Protein AF-A0A061N6I1-F1 (afdb_monomer_lite)

Sequence (68 aa):
MHFDYWKMRRYVVPALFVCFGLLILVLIPGVGLIRGGAQSWIGVGAFSIQPSEFMKLAMIGFFGPLAF

Structure (mmCIF, N/CA/C/O backbone):
data_AF-A0A061N6I1-F1
#
_entry.id   AF-A0A061N6I1-F1
#
loop_
_atom_site.group_PDB
_atom_site.id
_atom_site.type_symbol
_atom_site.label_atom_id
_atom_site.label_alt_id
_atom_site.label_comp_id
_atom_site.label_asym_id
_atom_site.label_entity_id
_atom_site.label_seq_id
_atom_site.pdbx_PDB_ins_code
_atom_site.Cartn_x
_atom_site.Cartn_y
_atom_site.Cartn_z
_atom_site.occupancy
_atom_site.B_iso_or_equiv
_atom_site.auth_seq_id
_atom_site.auth_comp_id
_atom_site.auth_asym_id
_atom_site.auth_atom_id
_atom_site.pdbx_PDB_model_num
ATOM 1 N N . MET A 1 1 ? 9.140 -18.176 -19.028 1.00 44.38 1 MET A N 1
ATOM 2 C CA . MET A 1 1 ? 8.308 -16.960 -19.158 1.00 44.38 1 MET A CA 1
ATOM 3 C C . MET A 1 1 ? 9.253 -15.774 -19.305 1.00 44.38 1 MET A C 1
ATOM 5 O O . MET A 1 1 ? 9.961 -15.480 -18.354 1.00 44.38 1 MET A O 1
ATOM 9 N N . HIS A 1 2 ? 9.348 -15.161 -20.489 1.00 54.19 2 HIS A N 1
ATOM 10 C CA . HIS A 1 2 ? 10.163 -13.956 -20.695 1.00 54.19 2 HIS A CA 1
ATOM 11 C C . HIS A 1 2 ? 9.372 -12.746 -20.181 1.00 54.19 2 HIS A C 1
ATOM 13 O O . HIS A 1 2 ? 8.555 -12.180 -20.901 1.00 54.19 2 HIS A O 1
ATOM 19 N N . PHE A 1 3 ? 9.532 -12.410 -18.900 1.00 59.91 3 PHE A N 1
ATOM 20 C CA . PHE A 1 3 ? 8.975 -11.174 -18.356 1.00 59.91 3 PHE A CA 1
ATOM 21 C C . PHE A 1 3 ? 9.851 -10.009 -18.816 1.00 59.91 3 PHE A C 1
ATOM 23 O O . PHE A 1 3 ? 10.922 -9.770 -18.263 1.00 59.91 3 PHE A O 1
ATOM 30 N N . ASP A 1 4 ? 9.399 -9.297 -19.849 1.00 68.75 4 ASP A N 1
ATOM 31 C CA . ASP A 1 4 ? 10.048 -8.077 -20.329 1.00 68.75 4 ASP A CA 1
ATOM 32 C C . ASP A 1 4 ? 10.018 -6.998 -19.236 1.00 68.75 4 ASP A C 1
ATOM 34 O O . ASP A 1 4 ? 9.039 -6.260 -19.071 1.00 68.75 4 ASP A O 1
ATOM 38 N N . TYR A 1 5 ? 11.120 -6.883 -18.501 1.00 65.44 5 TYR A N 1
ATOM 39 C CA . TYR A 1 5 ? 11.295 -5.949 -17.387 1.00 65.44 5 TYR A CA 1
ATOM 40 C C . TYR A 1 5 ? 11.004 -4.490 -17.790 1.00 65.44 5 TYR A C 1
ATOM 42 O O . TYR A 1 5 ? 10.339 -3.735 -17.077 1.00 65.44 5 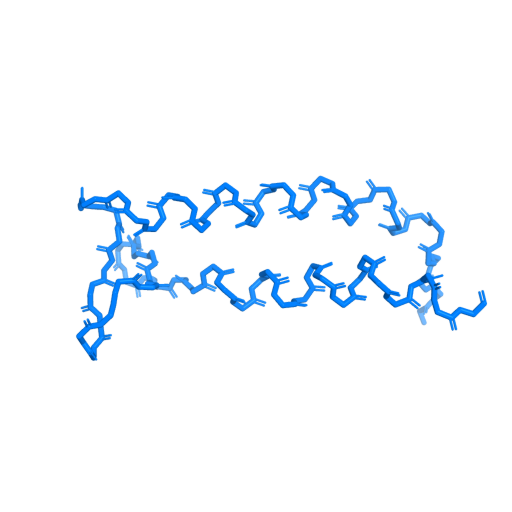TYR A O 1
ATOM 50 N N . TRP A 1 6 ? 11.405 -4.124 -19.009 1.00 66.31 6 TRP A N 1
ATOM 51 C CA . TRP A 1 6 ? 11.190 -2.805 -19.607 1.00 66.31 6 TRP A CA 1
ATOM 52 C C . TRP A 1 6 ? 9.713 -2.462 -19.807 1.00 66.31 6 TRP A C 1
ATOM 54 O O . TRP A 1 6 ? 9.296 -1.328 -19.568 1.00 66.31 6 TRP A O 1
ATOM 64 N N . LYS A 1 7 ? 8.894 -3.449 -20.190 1.00 70.25 7 LYS A N 1
ATOM 65 C CA . LYS A 1 7 ? 7.445 -3.269 -20.346 1.00 70.25 7 LYS A CA 1
ATOM 66 C C . LYS A 1 7 ? 6.760 -3.183 -18.980 1.00 70.25 7 LYS A C 1
ATOM 68 O O . LYS A 1 7 ? 5.771 -2.469 -18.845 1.00 70.25 7 LYS A O 1
ATOM 73 N N . MET A 1 8 ? 7.309 -3.849 -17.964 1.00 68.56 8 MET A N 1
ATOM 74 C CA . MET A 1 8 ? 6.790 -3.842 -16.594 1.00 68.56 8 MET A CA 1
ATOM 75 C C . MET A 1 8 ? 7.037 -2.502 -15.881 1.00 68.56 8 MET A C 1
ATOM 77 O O . MET A 1 8 ? 6.154 -2.017 -15.173 1.00 68.56 8 MET A O 1
ATOM 81 N N . ARG A 1 9 ? 8.167 -1.833 -16.154 1.00 73.06 9 ARG A N 1
ATOM 82 C CA . ARG A 1 9 ? 8.530 -0.527 -15.564 1.00 73.06 9 ARG A CA 1
ATOM 83 C C . ARG A 1 9 ? 7.466 0.560 -15.769 1.00 73.06 9 ARG A C 1
ATOM 85 O O . ARG A 1 9 ? 7.249 1.381 -14.881 1.00 73.06 9 ARG A O 1
ATOM 92 N N . ARG A 1 10 ? 6.743 0.527 -16.896 1.00 79.56 10 ARG A N 1
ATOM 93 C CA . ARG A 1 10 ? 5.648 1.473 -17.179 1.00 79.56 10 ARG A CA 1
ATOM 94 C C . ARG A 1 10 ? 4.440 1.296 -16.248 1.00 79.56 10 ARG A C 1
ATOM 96 O O . ARG A 1 10 ? 3.681 2.237 -16.057 1.00 79.56 10 ARG A O 1
ATOM 103 N N . TYR A 1 11 ? 4.250 0.094 -15.702 1.00 83.50 11 TYR A N 1
ATOM 104 C CA . TYR A 1 11 ? 3.145 -0.241 -14.800 1.00 83.50 11 TYR A CA 1
ATOM 105 C C . TYR A 1 11 ? 3.529 -0.096 -13.327 1.00 83.50 11 TYR A C 1
ATOM 107 O O . T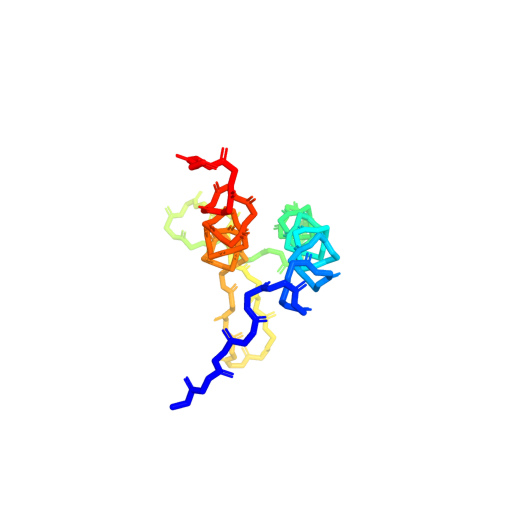YR A 1 11 ? 2.663 0.137 -12.490 1.00 83.50 11 TYR A O 1
ATOM 115 N N . VAL A 1 12 ? 4.822 -0.183 -13.010 1.00 84.94 12 VAL A N 1
ATOM 116 C CA . VAL A 1 12 ? 5.329 -0.031 -11.641 1.00 84.94 12 VAL A CA 1
ATOM 117 C C . VAL A 1 12 ? 5.036 1.363 -11.080 1.00 84.94 12 VAL A C 1
ATOM 119 O O . VAL A 1 12 ? 4.584 1.477 -9.946 1.00 84.94 12 VAL A O 1
ATOM 122 N N . VAL A 1 13 ? 5.240 2.422 -11.872 1.00 85.56 13 VAL A N 1
ATOM 123 C CA . VAL A 1 13 ? 4.986 3.808 -11.437 1.00 85.56 13 VAL A CA 1
ATOM 124 C C . VAL A 1 13 ? 3.513 4.040 -11.059 1.00 85.56 13 VAL A C 1
ATOM 126 O O . VAL A 1 13 ? 3.264 4.454 -9.928 1.00 85.56 13 VAL A O 1
ATOM 129 N N . PRO A 1 14 ? 2.513 3.746 -11.917 1.00 89.56 14 PRO A N 1
ATOM 130 C CA . PRO A 1 14 ? 1.112 3.885 -11.522 1.00 89.56 14 PRO A CA 1
ATOM 131 C C . PRO A 1 14 ? 0.724 2.934 -10.382 1.00 89.56 14 PRO A C 1
ATOM 133 O O . PRO A 1 14 ? -0.037 3.337 -9.505 1.00 89.56 14 PRO A O 1
ATOM 136 N N . ALA A 1 15 ? 1.274 1.714 -10.325 1.00 89.88 15 ALA A N 1
ATOM 137 C CA . ALA A 1 15 ? 1.030 0.798 -9.208 1.00 89.88 15 ALA A CA 1
ATOM 138 C C . ALA A 1 15 ? 1.513 1.371 -7.863 1.00 89.88 15 ALA A C 1
ATOM 140 O O . ALA A 1 15 ? 0.818 1.232 -6.857 1.00 89.88 15 ALA A O 1
ATOM 141 N N . LEU A 1 16 ? 2.656 2.064 -7.848 1.00 90.00 16 LEU A N 1
ATOM 142 C CA . LEU A 1 16 ? 3.159 2.786 -6.679 1.00 90.00 16 LEU A CA 1
ATOM 143 C C . LEU A 1 16 ? 2.170 3.852 -6.203 1.00 90.00 16 LEU A C 1
ATOM 145 O O . LEU A 1 16 ? 1.826 3.869 -5.023 1.00 90.00 16 LEU A O 1
ATOM 149 N N . PHE A 1 17 ? 1.672 4.698 -7.111 1.00 93.19 17 PHE A N 1
ATOM 150 C CA . PHE A 1 17 ? 0.685 5.729 -6.769 1.00 93.19 17 PHE A CA 1
ATOM 151 C C . PHE A 1 17 ? -0.615 5.132 -6.229 1.00 93.19 17 PHE A C 1
ATOM 153 O O . PHE A 1 17 ? -1.153 5.636 -5.244 1.00 93.19 17 PHE A O 1
ATOM 160 N N . VAL A 1 18 ? -1.092 4.031 -6.815 1.00 93.50 18 VAL A N 1
ATOM 161 C CA . VAL A 1 18 ? -2.271 3.312 -6.312 1.00 93.50 18 VAL A CA 1
ATOM 162 C C . VAL A 1 18 ? -2.020 2.771 -4.903 1.00 93.50 18 VAL A C 1
ATOM 164 O O . VAL A 1 18 ? -2.844 2.983 -4.016 1.00 93.50 18 VAL A O 1
ATOM 167 N N . CYS A 1 19 ? -0.871 2.132 -4.656 1.00 91.88 19 CYS A N 1
ATOM 168 C CA . CYS A 1 19 ? -0.518 1.628 -3.325 1.00 91.88 19 CYS A CA 1
ATOM 169 C C . CYS A 1 19 ? -0.408 2.761 -2.299 1.00 91.88 19 CYS A C 1
ATOM 171 O O . CYS A 1 19 ? -0.859 2.615 -1.164 1.00 91.88 19 CYS A O 1
ATOM 173 N N . PHE A 1 20 ? 0.146 3.905 -2.701 1.00 92.88 20 PHE A N 1
ATOM 174 C CA . PHE A 1 20 ? 0.237 5.093 -1.857 1.00 92.88 20 PHE A CA 1
ATOM 175 C C . PHE A 1 20 ? -1.153 5.646 -1.518 1.00 92.88 20 PHE A C 1
ATOM 177 O O . PHE A 1 20 ? -1.438 5.938 -0.359 1.00 92.88 20 PHE A O 1
ATOM 184 N N . GLY A 1 21 ? -2.051 5.707 -2.504 1.00 93.62 21 GLY A N 1
ATOM 185 C CA . GLY A 1 21 ? -3.450 6.072 -2.295 1.00 93.62 21 GLY A CA 1
ATOM 186 C C . GLY A 1 21 ? -4.165 5.125 -1.329 1.00 93.62 21 GLY A C 1
ATOM 187 O O . GLY A 1 21 ? -4.864 5.586 -0.431 1.00 93.62 21 GLY A O 1
ATOM 188 N N . LEU A 1 22 ? -3.936 3.813 -1.442 1.00 90.19 22 LEU A N 1
ATOM 189 C CA . LEU A 1 22 ? -4.503 2.822 -0.519 1.00 90.19 22 LEU A CA 1
ATOM 190 C C . LEU A 1 22 ? -3.968 2.973 0.914 1.00 90.19 22 LEU A C 1
ATOM 192 O O . LEU A 1 22 ? -4.718 2.774 1.867 1.00 90.19 22 LEU A O 1
ATOM 196 N N . LEU A 1 23 ? -2.699 3.353 1.087 1.00 91.19 23 LEU A N 1
ATOM 197 C CA . LEU A 1 23 ? -2.142 3.666 2.408 1.00 91.19 23 LEU A CA 1
ATOM 198 C C . LEU A 1 23 ? -2.766 4.921 3.017 1.00 91.19 23 LEU A C 1
ATOM 200 O O . LEU A 1 23 ? -2.988 4.963 4.219 1.00 91.19 23 LEU A O 1
ATOM 204 N N . ILE A 1 24 ? -3.082 5.936 2.216 1.00 92.00 24 ILE A N 1
ATOM 205 C CA . ILE A 1 24 ? -3.812 7.106 2.720 1.00 92.00 24 ILE A CA 1
ATOM 206 C C . ILE A 1 24 ? -5.246 6.703 3.078 1.00 92.00 24 ILE A C 1
ATOM 208 O O . ILE A 1 24 ? -5.754 7.066 4.137 1.00 92.00 24 ILE A O 1
ATOM 212 N N . LEU A 1 25 ? -5.882 5.898 2.227 1.00 90.31 25 LEU A N 1
ATOM 213 C CA . LEU A 1 25 ? -7.246 5.419 2.421 1.00 90.31 25 LEU A CA 1
ATOM 214 C C . LEU A 1 25 ? -7.394 4.603 3.712 1.00 90.31 25 LEU A C 1
ATOM 216 O O . LEU A 1 25 ? -8.387 4.767 4.417 1.00 90.31 25 LEU A O 1
ATOM 220 N N . VAL A 1 26 ? -6.404 3.773 4.066 1.00 91.62 26 VAL A N 1
ATOM 221 C CA . VAL A 1 26 ? -6.464 2.996 5.313 1.00 91.62 26 VAL A CA 1
ATOM 222 C C . VAL A 1 26 ? -6.416 3.875 6.555 1.00 91.62 26 VAL A C 1
ATOM 224 O O . VAL A 1 26 ? -6.853 3.410 7.596 1.00 91.62 26 VAL A O 1
ATOM 227 N N . LEU A 1 27 ? -5.938 5.122 6.481 1.00 89.38 27 LEU A N 1
ATOM 228 C CA . LEU A 1 27 ? -5.923 6.055 7.615 1.00 89.38 27 LEU A CA 1
ATOM 229 C C . LEU A 1 27 ? -7.279 6.734 7.844 1.00 89.38 27 LEU A C 1
ATOM 231 O O . LEU A 1 27 ? -7.504 7.292 8.918 1.00 89.38 27 LEU A O 1
ATOM 235 N N . ILE A 1 28 ? -8.199 6.667 6.877 1.00 89.56 28 ILE A N 1
ATOM 236 C CA . ILE A 1 28 ? -9.530 7.254 7.025 1.00 89.56 28 ILE A CA 1
ATOM 237 C C . ILE A 1 28 ? -10.327 6.433 8.056 1.00 89.56 28 ILE A C 1
ATOM 239 O O . ILE A 1 28 ? -10.534 5.227 7.853 1.00 89.56 28 ILE A O 1
ATOM 243 N N . PRO A 1 29 ? -10.786 7.055 9.162 1.00 82.19 29 PRO A N 1
ATOM 244 C CA . PRO A 1 29 ? -11.593 6.369 10.163 1.00 82.19 29 PRO A CA 1
ATOM 245 C C . PRO A 1 29 ? -12.901 5.890 9.522 1.00 82.19 29 PRO A C 1
ATOM 247 O O . PRO A 1 29 ? -13.593 6.654 8.855 1.00 82.19 29 PRO A O 1
ATOM 250 N N . GLY A 1 30 ? -13.214 4.606 9.691 1.00 82.56 30 GLY A N 1
ATOM 251 C CA . GLY A 1 30 ? -14.356 3.945 9.046 1.00 82.56 30 G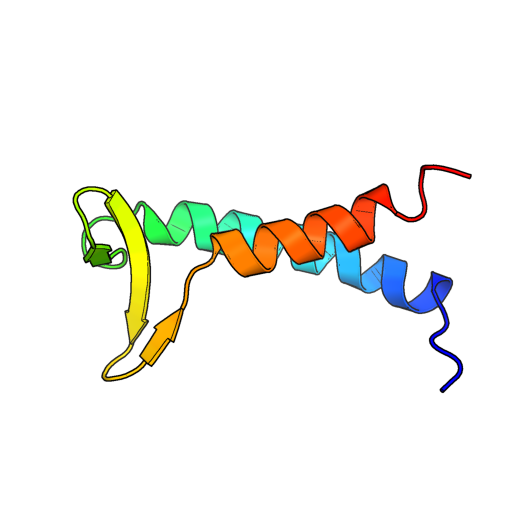LY A CA 1
ATOM 252 C C . GLY A 1 30 ? -14.002 3.126 7.799 1.00 82.56 30 GLY A C 1
ATOM 253 O O . GLY A 1 30 ? -14.767 2.235 7.444 1.00 82.56 30 GLY A O 1
ATOM 254 N N . VAL A 1 31 ? -12.837 3.355 7.180 1.00 85.75 31 VAL A N 1
ATOM 255 C CA . VAL A 1 31 ? -12.303 2.494 6.103 1.00 85.75 31 VAL A CA 1
ATOM 256 C C . VAL A 1 31 ? -11.231 1.548 6.642 1.00 85.75 31 VAL A C 1
ATOM 258 O O . VAL A 1 31 ? -11.221 0.355 6.328 1.00 85.75 31 VAL A O 1
ATOM 261 N N . GLY A 1 32 ? -10.331 2.076 7.473 1.00 86.06 32 GLY A N 1
ATOM 262 C CA . GLY A 1 32 ? -9.299 1.288 8.134 1.00 86.06 32 GLY A CA 1
ATOM 263 C C . GLY A 1 32 ? -9.836 0.484 9.314 1.00 86.06 32 GLY A C 1
ATOM 264 O O . GLY A 1 32 ? -10.475 1.020 10.217 1.00 86.06 32 GLY A O 1
ATOM 265 N N . LEU A 1 33 ? -9.514 -0.804 9.337 1.00 85.88 33 LEU A N 1
ATOM 266 C CA . LEU A 1 33 ? -9.719 -1.697 10.465 1.00 85.88 33 LEU A CA 1
ATOM 267 C C . LEU A 1 33 ? -8.500 -1.663 11.392 1.00 85.88 33 LEU A C 1
ATOM 269 O O . LEU A 1 33 ? -7.350 -1.808 10.959 1.00 85.88 33 LEU A O 1
ATOM 273 N N . ILE A 1 34 ? -8.772 -1.519 12.688 1.00 85.00 34 ILE A N 1
ATOM 274 C CA . ILE A 1 34 ? -7.764 -1.580 13.746 1.00 85.00 34 ILE A CA 1
ATOM 275 C C . ILE A 1 34 ? -7.575 -3.045 14.140 1.00 85.00 34 ILE A C 1
ATOM 277 O O . ILE A 1 34 ? -8.500 -3.694 14.629 1.00 85.00 34 ILE A O 1
ATOM 281 N N . ARG A 1 35 ? -6.366 -3.574 13.943 1.00 81.44 35 ARG A N 1
ATOM 282 C CA . ARG A 1 35 ? -5.995 -4.945 14.324 1.00 81.44 35 ARG A CA 1
ATOM 283 C C . ARG A 1 35 ? -4.701 -4.891 15.127 1.00 81.44 35 ARG A C 1
ATOM 285 O O . ARG A 1 35 ? -3.725 -4.304 14.672 1.00 81.44 35 ARG A O 1
ATOM 292 N N . GLY A 1 36 ? -4.698 -5.455 16.336 1.00 82.31 36 GLY A N 1
ATOM 293 C CA . GLY A 1 36 ? -3.522 -5.409 17.217 1.00 82.31 36 GLY A CA 1
ATOM 294 C C . GLY A 1 36 ? -3.115 -3.992 17.649 1.00 82.31 36 GLY A C 1
ATOM 295 O O . GLY A 1 36 ? -1.938 -3.741 17.869 1.00 82.31 36 GLY A O 1
ATOM 296 N N . GLY A 1 37 ? -4.070 -3.056 17.721 1.00 85.31 37 GLY A N 1
ATOM 297 C CA . GLY A 1 37 ? -3.825 -1.663 18.121 1.00 85.31 37 GLY A CA 1
ATOM 298 C C . GLY A 1 37 ? -3.360 -0.725 17.000 1.00 85.31 37 GLY A C 1
ATOM 299 O O . GLY A 1 37 ? -3.222 0.468 17.246 1.00 85.31 37 GLY A O 1
ATOM 300 N N . ALA A 1 38 ? -3.168 -1.222 15.772 1.00 84.81 38 ALA A N 1
ATOM 301 C CA . ALA A 1 38 ? -2.770 -0.412 14.619 1.00 84.81 38 ALA A CA 1
ATOM 302 C C . ALA A 1 38 ? -3.811 -0.461 13.487 1.00 84.81 38 ALA A C 1
ATOM 304 O O . ALA A 1 38 ? -4.354 -1.521 13.163 1.00 84.81 38 ALA A O 1
ATOM 305 N N . GLN A 1 39 ? -4.055 0.685 12.844 1.00 87.00 39 GLN A N 1
ATOM 306 C CA . GLN A 1 39 ? -4.953 0.820 11.693 1.00 87.00 39 GLN A CA 1
ATOM 307 C C . GLN A 1 39 ? -4.168 0.605 10.394 1.00 87.00 39 GLN A C 1
ATOM 309 O O . GLN A 1 39 ? -3.553 1.522 9.859 1.00 87.00 39 GLN A O 1
ATOM 314 N N . SER A 1 40 ? -4.133 -0.639 9.917 1.00 88.88 40 SER A N 1
ATOM 315 C CA . SER A 1 40 ? -3.334 -1.022 8.737 1.00 88.88 40 SER A CA 1
ATOM 316 C C . SER A 1 40 ? -4.057 -1.940 7.754 1.00 88.88 40 SER A C 1
ATOM 318 O O . SER A 1 40 ? -3.498 -2.276 6.710 1.00 88.88 40 SER A O 1
ATOM 320 N N . TRP A 1 41 ? -5.296 -2.328 8.056 1.00 89.62 41 TRP A N 1
ATOM 321 C CA . TRP A 1 41 ? -6.080 -3.258 7.249 1.00 89.62 41 TRP A CA 1
ATOM 322 C C . TRP A 1 41 ? -7.276 -2.544 6.629 1.00 89.62 41 TRP A C 1
ATOM 324 O O . TRP A 1 41 ? -7.960 -1.800 7.318 1.00 89.62 41 TRP A O 1
ATOM 334 N N . ILE A 1 42 ? -7.563 -2.792 5.355 1.00 89.62 42 ILE A N 1
ATOM 335 C CA . ILE A 1 42 ? -8.822 -2.390 4.717 1.00 89.62 42 ILE A CA 1
ATOM 336 C C . ILE A 1 42 ? -9.702 -3.636 4.637 1.00 89.62 42 ILE A C 1
ATOM 338 O O . IL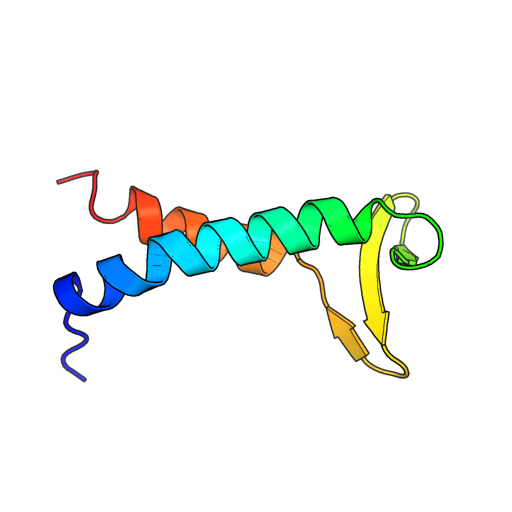E A 1 42 ? -9.289 -4.645 4.064 1.00 89.62 42 ILE A O 1
ATOM 342 N N . GLY A 1 43 ? -10.893 -3.587 5.230 1.00 85.75 43 GLY A N 1
ATOM 343 C CA . GLY A 1 43 ? -11.848 -4.695 5.205 1.00 85.75 43 GLY A CA 1
ATOM 344 C C . GLY A 1 43 ? -13.037 -4.419 4.299 1.00 85.75 43 GLY A C 1
ATOM 345 O O . GLY A 1 43 ? -13.654 -3.364 4.405 1.00 85.75 43 GLY A O 1
ATOM 346 N N . VAL A 1 44 ? -13.389 -5.384 3.451 1.00 81.06 44 VAL A N 1
ATOM 347 C CA . VAL A 1 44 ? -14.634 -5.384 2.673 1.00 81.06 44 VAL A CA 1
ATOM 348 C C . VAL A 1 44 ? -15.319 -6.735 2.884 1.00 81.06 44 VAL A C 1
ATOM 350 O O . VAL A 1 44 ? -14.906 -7.758 2.335 1.00 81.06 44 VAL A O 1
ATOM 353 N N . GLY A 1 45 ? -16.358 -6.753 3.724 1.00 80.56 45 GLY A N 1
ATOM 354 C CA . GLY A 1 45 ? -17.057 -7.983 4.108 1.00 80.56 45 GLY A CA 1
ATOM 355 C C . GLY A 1 45 ? -16.138 -8.967 4.843 1.00 80.56 45 GLY A C 1
ATOM 356 O O . GLY A 1 45 ? -15.544 -8.621 5.860 1.00 80.56 45 GLY A O 1
ATOM 357 N N . ALA A 1 46 ? -16.021 -10.193 4.324 1.00 83.69 46 ALA A N 1
ATOM 358 C CA . ALA A 1 46 ? -15.158 -11.239 4.886 1.00 83.69 46 ALA A CA 1
ATOM 359 C C . ALA A 1 46 ? -13.679 -11.125 4.463 1.00 83.69 46 ALA A C 1
ATOM 361 O O . ALA A 1 46 ? -12.831 -11.839 4.999 1.00 83.69 46 ALA A O 1
ATOM 362 N N . PHE A 1 47 ? -13.354 -10.248 3.507 1.00 83.94 47 PHE A N 1
ATOM 363 C CA . PHE A 1 47 ? -11.990 -10.071 3.018 1.00 83.94 47 PHE A CA 1
ATOM 364 C C . PHE A 1 47 ? -11.317 -8.885 3.702 1.00 83.94 47 PHE A C 1
ATOM 366 O O . PHE A 1 47 ? -11.906 -7.816 3.855 1.00 83.94 47 PHE A O 1
ATOM 373 N N . SER A 1 48 ? -10.052 -9.063 4.075 1.00 86.69 48 SER A N 1
ATOM 374 C CA . SER A 1 48 ? 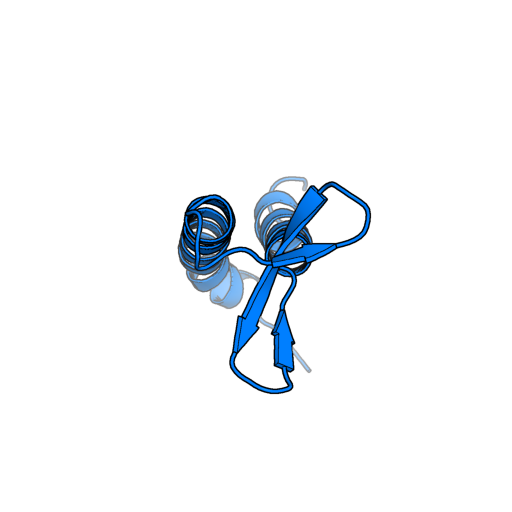-9.205 -7.993 4.595 1.00 86.69 48 SER A CA 1
ATOM 375 C C . SER A 1 48 ? -7.909 -7.937 3.803 1.00 86.69 48 SER A C 1
ATOM 377 O O . SER A 1 48 ? -7.220 -8.949 3.683 1.00 86.69 48 SER A O 1
ATOM 379 N N . ILE A 1 49 ? -7.579 -6.761 3.285 1.00 89.25 49 ILE A N 1
ATOM 380 C CA . ILE A 1 49 ? -6.382 -6.500 2.488 1.00 89.25 49 ILE A CA 1
ATOM 381 C C . ILE A 1 49 ? -5.466 -5.586 3.299 1.00 89.25 49 ILE A C 1
ATOM 383 O O . ILE A 1 49 ? -5.938 -4.642 3.933 1.00 89.25 49 ILE A O 1
ATOM 387 N N . GLN A 1 50 ? -4.160 -5.849 3.270 1.00 92.06 50 GLN A N 1
ATOM 388 C CA . GLN A 1 50 ? -3.158 -5.010 3.918 1.00 92.06 50 GLN A CA 1
ATOM 389 C C . GLN A 1 50 ? -2.380 -4.201 2.861 1.00 92.06 50 GLN A C 1
ATOM 391 O O . GLN A 1 50 ? -1.486 -4.742 2.206 1.00 92.06 50 GLN A O 1
ATOM 396 N N . PRO A 1 51 ? -2.674 -2.897 2.675 1.00 90.62 51 PRO A N 1
ATOM 397 C CA . PRO A 1 51 ? -2.047 -2.088 1.625 1.00 90.62 51 PRO A CA 1
ATOM 398 C C . PRO A 1 51 ? -0.515 -2.013 1.707 1.00 90.62 51 PRO A C 1
ATOM 400 O O . PRO A 1 51 ? 0.157 -1.883 0.684 1.00 90.62 51 PRO A O 1
ATOM 403 N N . SER A 1 52 ? 0.059 -2.128 2.910 1.00 91.50 52 SER A N 1
ATOM 404 C CA . SER A 1 52 ? 1.513 -2.074 3.114 1.00 91.50 52 SER A CA 1
ATOM 405 C C . SER A 1 52 ? 2.265 -3.259 2.500 1.00 91.50 52 SER A C 1
ATOM 407 O O . SER A 1 52 ? 3.447 -3.129 2.176 1.00 91.50 52 SER A O 1
ATOM 409 N 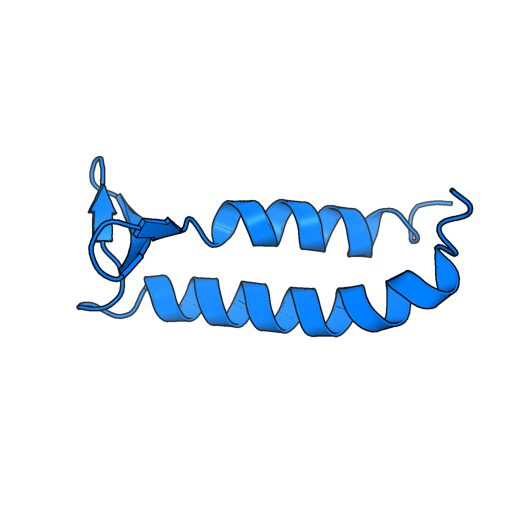N . GLU A 1 53 ? 1.606 -4.400 2.284 1.00 91.38 53 GLU A N 1
ATOM 410 C CA . GLU A 1 53 ? 2.210 -5.533 1.578 1.00 91.38 53 GLU A CA 1
ATOM 411 C C . GLU A 1 53 ? 2.389 -5.231 0.088 1.00 91.38 53 GLU A C 1
ATOM 413 O O . GLU A 1 53 ? 3.477 -5.430 -0.456 1.00 91.38 53 GLU A O 1
ATOM 418 N N . PHE A 1 54 ? 1.366 -4.651 -0.545 1.00 91.38 54 PHE A N 1
ATOM 419 C CA . PHE A 1 54 ? 1.420 -4.227 -1.947 1.00 91.38 54 PHE A CA 1
ATOM 420 C C . PHE A 1 54 ? 2.443 -3.112 -2.161 1.00 91.38 54 PHE A C 1
ATOM 422 O O . PHE A 1 54 ? 3.196 -3.152 -3.134 1.00 91.38 54 PHE A O 1
ATOM 429 N N . MET A 1 55 ? 2.540 -2.167 -1.218 1.00 92.12 55 MET A N 1
ATOM 430 C CA . MET A 1 55 ? 3.559 -1.116 -1.261 1.00 92.12 55 MET A CA 1
ATOM 431 C C . MET A 1 55 ? 4.982 -1.694 -1.275 1.00 92.12 55 MET A C 1
ATOM 433 O O . MET A 1 55 ? 5.791 -1.276 -2.101 1.00 92.12 55 MET A O 1
ATOM 437 N N . LYS A 1 56 ? 5.296 -2.686 -0.427 1.00 88.88 56 LYS A N 1
ATOM 438 C CA . LYS A 1 56 ? 6.626 -3.331 -0.429 1.00 88.88 56 LYS A CA 1
ATOM 439 C C . LYS A 1 56 ? 6.975 -3.911 -1.802 1.00 88.88 56 LYS A C 1
ATOM 441 O O . LYS A 1 56 ? 8.076 -3.686 -2.299 1.00 88.88 56 LYS A O 1
ATOM 446 N N . LEU A 1 57 ? 6.036 -4.618 -2.432 1.00 88.19 57 LEU A N 1
ATOM 447 C CA . LEU A 1 57 ? 6.240 -5.199 -3.764 1.00 88.19 57 LEU A CA 1
ATOM 448 C C . LEU A 1 57 ? 6.413 -4.118 -4.841 1.00 88.19 57 LEU A C 1
ATOM 450 O O . LEU A 1 57 ? 7.309 -4.224 -5.681 1.00 88.19 57 LEU A O 1
ATOM 454 N N . ALA A 1 58 ? 5.603 -3.058 -4.791 1.00 87.75 58 ALA A N 1
ATOM 455 C CA . ALA A 1 58 ? 5.703 -1.930 -5.712 1.00 87.75 58 ALA A CA 1
ATOM 456 C C . ALA A 1 58 ? 7.056 -1.204 -5.581 1.00 87.75 58 ALA A C 1
ATOM 458 O O . ALA A 1 58 ? 7.672 -0.865 -6.592 1.00 87.75 58 ALA A O 1
ATOM 459 N N . MET A 1 59 ? 7.564 -1.037 -4.355 1.00 87.50 59 MET A N 1
ATOM 460 C CA . MET A 1 59 ? 8.889 -0.464 -4.100 1.00 87.50 59 MET A CA 1
ATOM 461 C C . MET A 1 59 ? 10.015 -1.336 -4.661 1.00 87.50 59 MET A C 1
ATOM 463 O O . MET A 1 59 ? 10.911 -0.809 -5.318 1.00 87.50 59 MET A O 1
ATOM 467 N N . ILE A 1 60 ? 9.958 -2.659 -4.470 1.00 87.31 60 ILE A N 1
ATOM 468 C CA . ILE A 1 60 ? 10.949 -3.586 -5.044 1.00 87.31 60 ILE A CA 1
ATOM 469 C C . ILE A 1 60 ? 10.955 -3.484 -6.575 1.00 87.31 60 ILE A C 1
ATOM 471 O O . ILE A 1 60 ? 12.020 -3.390 -7.179 1.00 87.31 60 ILE A O 1
ATOM 475 N N . GLY A 1 61 ? 9.780 -3.439 -7.210 1.00 84.38 61 GLY A N 1
ATOM 476 C CA . GLY A 1 61 ? 9.676 -3.272 -8.662 1.00 84.38 61 GLY A CA 1
ATOM 477 C C . GLY A 1 61 ? 10.185 -1.919 -9.174 1.00 84.38 61 GLY A C 1
ATOM 478 O O . GLY A 1 61 ? 10.619 -1.827 -10.321 1.00 84.38 61 GLY A O 1
ATOM 479 N N . PHE A 1 62 ? 10.137 -0.869 -8.348 1.00 84.31 62 PHE A N 1
ATOM 480 C CA . PHE A 1 62 ? 10.572 0.483 -8.717 1.00 84.31 62 PHE A CA 1
ATOM 481 C C . PHE A 1 62 ? 12.074 0.698 -8.546 1.00 84.31 62 PHE A C 1
ATOM 483 O O . PHE A 1 62 ? 12.705 1.280 -9.429 1.00 84.31 62 PHE A O 1
ATOM 490 N N . PHE A 1 63 ? 12.644 0.208 -7.442 1.00 79.50 63 PHE A N 1
ATOM 491 C CA . PHE A 1 63 ? 14.069 0.346 -7.131 1.00 79.50 63 PHE A CA 1
ATOM 492 C C . PHE A 1 63 ? 14.935 -0.778 -7.707 1.00 79.50 63 PHE A C 1
ATOM 494 O O . PHE A 1 63 ? 16.095 -0.534 -8.022 1.00 79.50 63 PHE A O 1
ATOM 501 N N . GLY A 1 64 ? 14.388 -1.981 -7.909 1.00 73.81 64 GLY A N 1
ATOM 502 C CA . GLY A 1 64 ? 15.101 -3.117 -8.508 1.00 73.81 64 GLY A CA 1
ATOM 503 C C . GLY A 1 64 ? 15.774 -2.834 -9.866 1.00 73.81 64 GLY A C 1
ATOM 504 O O . GLY A 1 64 ? 16.908 -3.265 -10.053 1.00 73.81 64 GLY A O 1
ATOM 505 N N . PRO A 1 65 ? 15.156 -2.073 -10.794 1.00 65.19 65 PRO A N 1
ATOM 506 C CA . PRO A 1 65 ? 15.789 -1.649 -12.045 1.00 65.19 65 PRO A CA 1
ATOM 507 C C . PRO A 1 65 ? 16.853 -0.555 -11.901 1.00 65.19 65 PRO A C 1
ATOM 509 O O . PRO A 1 65 ? 17.560 -0.295 -12.865 1.00 65.19 65 PRO A O 1
ATOM 512 N N . LEU A 1 66 ? 16.892 0.170 -10.778 1.00 55.75 66 LEU A N 1
ATOM 513 C CA . LEU A 1 66 ? 17.702 1.385 -10.620 1.00 55.75 66 LEU A CA 1
ATOM 514 C C . LEU A 1 66 ? 19.114 1.097 -10.074 1.00 55.75 66 LEU A C 1
ATOM 516 O O . LEU A 1 66 ? 19.910 2.022 -9.952 1.00 55.75 66 LEU A O 1
ATOM 520 N N . ALA A 1 67 ? 19.398 -0.156 -9.704 1.00 51.03 67 ALA A N 1
ATOM 521 C CA . ALA A 1 67 ? 20.596 -0.562 -8.968 1.00 51.03 67 ALA A CA 1
ATOM 522 C C . ALA A 1 67 ? 21.699 -1.221 -9.825 1.00 51.03 67 ALA A C 1
ATOM 524 O O . ALA A 1 67 ? 22.627 -1.791 -9.253 1.00 51.03 67 ALA A O 1
ATOM 525 N N . PHE A 1 68 ? 21.621 -1.152 -11.159 1.00 47.66 68 PHE A N 1
ATOM 526 C CA . PHE A 1 68 ? 22.618 -1.730 -12.071 1.00 47.66 68 PHE A CA 1
ATOM 527 C C . PHE A 1 68 ? 22.954 -0.774 -13.213 1.00 47.66 68 PHE A C 1
ATOM 529 O O . PHE A 1 68 ? 21.998 -0.244 -13.826 1.00 47.66 68 PHE A O 1
#

Foldseek 3Di:
DPPPLVVVLVVLVVLLVVLVVVQVQLPPPPQFDQDPNDGQWGDDPPDIDGSVVSNVVSVCSNCVVVPD

pLDDT: mean 82.22, std 11.75, range [44.38, 93.62]

Radius of gyration: 14.58 Å; chains: 1; bounding box: 40×24×39 Å

Secondary structure (DSSP, 8-state):
----HHHHHHHHHHHHHHHHHHHHHHHSBTTEEEETTEEEEEEETTEEE-HHHHHHHHHHHHHGGG--